Protein AF-X0XZ69-F1 (afdb_monomer_lite)

Sequence (68 aa):
SNQNCQLSLDDSGDFLLTYLDGDRHGIKKKLAKMFKQRKDLGLNRVSWWGNRGVQVEVKDQFDFESRA

Foldseek 3Di:
DDCQWDWDADPVRAIEIEGAQADPPCPQVVVQVVQVVCVVVLNAFDVVVVRHGYHYHYHHNPPPVVPD

Radius of gyration: 13.63 Å; chains: 1; bounding box: 34×22×36 Å

Secondary structure (DSSP, 8-state):
----EEEEE-TTS-EEEEE-B--TTSHHHHHHHHHHHHHHTTTT-BGGGTSB-EEEEE-BSS--TT--

pLDDT: mean 86.58, std 14.07, range [41.75, 96.44]

Organism: NCBI:txid412755

Structure (mmCIF, N/CA/C/O backbone):
data_AF-X0XZ69-F1
#
_entry.id   AF-X0XZ69-F1
#
loop_
_atom_site.group_PDB
_atom_site.id
_atom_site.type_symbol
_atom_site.label_atom_id
_atom_site.label_alt_id
_atom_site.label_comp_id
_atom_site.label_asym_id
_atom_site.label_entity_id
_atom_site.label_seq_id
_atom_site.pdbx_PDB_ins_code
_atom_site.Cartn_x
_atom_site.Cartn_y
_atom_site.Cartn_z
_atom_site.occupancy
_atom_site.B_iso_or_equiv
_atom_site.auth_seq_id
_atom_site.auth_comp_id
_atom_site.auth_asym_id
_atom_site.auth_atom_id
_atom_site.pdbx_PDB_model_num
ATOM 1 N N . SER A 1 1 ? -4.469 12.075 -21.706 1.00 42.88 1 SER A N 1
ATOM 2 C CA . SER A 1 1 ? -5.280 11.209 -20.829 1.00 42.88 1 SER A CA 1
ATOM 3 C C . SER A 1 1 ? -4.298 10.395 -20.006 1.00 42.88 1 SER A C 1
ATOM 5 O O . SER A 1 1 ? -3.631 9.538 -20.567 1.00 42.88 1 SER A O 1
ATOM 7 N N . ASN A 1 2 ? -4.079 10.786 -18.747 1.00 53.53 2 ASN A N 1
ATOM 8 C CA . ASN A 1 2 ? -2.9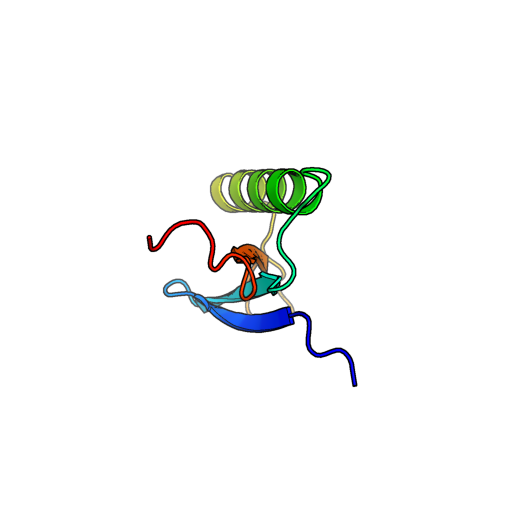30 10.381 -17.923 1.00 53.53 2 ASN A CA 1
ATOM 9 C C . ASN A 1 2 ? -3.330 9.256 -16.961 1.00 53.53 2 ASN A C 1
ATOM 11 O O . ASN A 1 2 ? -3.568 9.502 -15.780 1.00 53.53 2 ASN A O 1
ATOM 15 N N . GLN A 1 3 ? -3.447 8.029 -17.465 1.00 58.41 3 GLN A N 1
ATOM 16 C CA . GLN A 1 3 ? -3.679 6.855 -16.619 1.00 58.41 3 GLN A CA 1
ATOM 17 C C . GLN A 1 3 ? -2.342 6.308 -16.101 1.00 58.41 3 GLN A C 1
ATOM 19 O O . GLN A 1 3 ? -1.857 5.282 -16.559 1.00 58.41 3 GLN A O 1
ATOM 24 N N . ASN A 1 4 ? -1.728 7.024 -15.154 1.00 78.12 4 ASN A N 1
ATOM 25 C CA . ASN A 1 4 ? -0.453 6.621 -14.538 1.00 78.12 4 ASN A CA 1
ATOM 26 C C . ASN A 1 4 ? -0.646 5.809 -13.248 1.00 78.12 4 ASN A C 1
ATOM 28 O O . ASN A 1 4 ? 0.328 5.511 -12.555 1.00 78.12 4 ASN A O 1
ATOM 32 N N . CYS A 1 5 ? -1.888 5.475 -12.894 1.00 87.44 5 CYS A N 1
ATOM 33 C CA . CYS A 1 5 ? -2.179 4.637 -11.744 1.00 87.44 5 CYS A CA 1
ATOM 34 C C . CYS A 1 5 ? -3.396 3.733 -11.955 1.00 87.44 5 CYS A C 1
ATOM 36 O O . CYS A 1 5 ? -4.286 4.022 -12.757 1.00 87.44 5 CYS A O 1
ATOM 38 N N . GLN A 1 6 ? -3.417 2.640 -11.200 1.00 92.12 6 GLN A N 1
ATOM 39 C CA . GLN A 1 6 ? -4.521 1.695 -11.086 1.00 92.12 6 GLN A CA 1
ATOM 40 C C . GLN A 1 6 ? -4.974 1.616 -9.630 1.00 92.12 6 GLN A C 1
ATOM 42 O O . GLN A 1 6 ? -4.158 1.734 -8.716 1.00 92.12 6 GLN A O 1
ATOM 47 N N . LEU A 1 7 ? -6.274 1.404 -9.428 1.00 93.44 7 LEU A N 1
ATOM 48 C CA . LEU A 1 7 ? -6.864 1.140 -8.122 1.00 93.44 7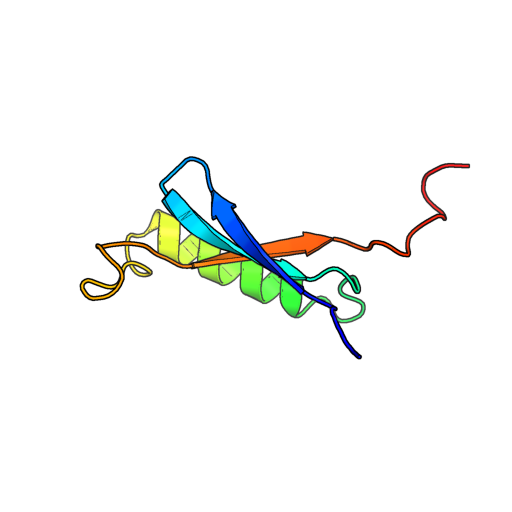 LEU A CA 1
ATOM 49 C C . LEU A 1 7 ? -7.537 -0.232 -8.155 1.00 93.44 7 LEU A C 1
ATOM 51 O O . LEU A 1 7 ? -8.398 -0.479 -8.998 1.00 93.44 7 LEU A O 1
ATOM 55 N N . SER A 1 8 ? -7.151 -1.106 -7.235 1.00 95.12 8 SER A N 1
ATOM 56 C CA . SER A 1 8 ? -7.712 -2.448 -7.079 1.00 95.12 8 SER A CA 1
ATOM 57 C C . SER A 1 8 ? -7.881 -2.799 -5.597 1.00 95.12 8 SER A C 1
ATOM 59 O O . SER A 1 8 ? -7.706 -1.950 -4.719 1.00 95.12 8 SER A O 1
ATOM 61 N N . LEU A 1 9 ? -8.272 -4.042 -5.320 1.00 95.56 9 LEU A N 1
ATOM 62 C CA . LEU A 1 9 ? -8.259 -4.619 -3.979 1.00 95.56 9 LEU A CA 1
ATOM 63 C C . LEU A 1 9 ? -7.126 -5.642 -3.892 1.00 95.56 9 LEU A C 1
ATOM 65 O O . LEU A 1 9 ? -6.897 -6.377 -4.853 1.00 95.56 9 LEU A O 1
ATOM 69 N N . ASP A 1 10 ? -6.430 -5.679 -2.759 1.00 92.69 10 ASP A N 1
ATOM 70 C CA . ASP A 1 10 ? -5.479 -6.748 -2.450 1.00 92.69 10 ASP A CA 1
ATOM 71 C C . ASP A 1 10 ? -6.181 -7.988 -1.862 1.00 92.69 10 ASP A C 1
ATOM 73 O O . ASP A 1 10 ? -7.385 -7.974 -1.591 1.00 92.69 10 ASP A O 1
ATOM 77 N N . ASP A 1 11 ? -5.420 -9.056 -1.614 1.00 90.94 11 ASP A N 1
ATOM 78 C CA . ASP A 1 11 ? -5.943 -10.319 -1.068 1.00 90.94 11 ASP A CA 1
ATOM 79 C C . ASP A 1 11 ? -6.551 -10.180 0.338 1.00 90.94 11 ASP A C 1
ATOM 81 O O . ASP A 1 11 ? -7.349 -11.013 0.767 1.00 90.94 11 ASP A O 1
ATOM 85 N N . SER A 1 12 ? -6.190 -9.126 1.074 1.00 90.06 12 SER A N 1
ATOM 86 C CA . SER A 1 12 ? -6.778 -8.816 2.380 1.00 90.06 12 SER A CA 1
ATOM 87 C C . SER A 1 12 ? -8.039 -7.9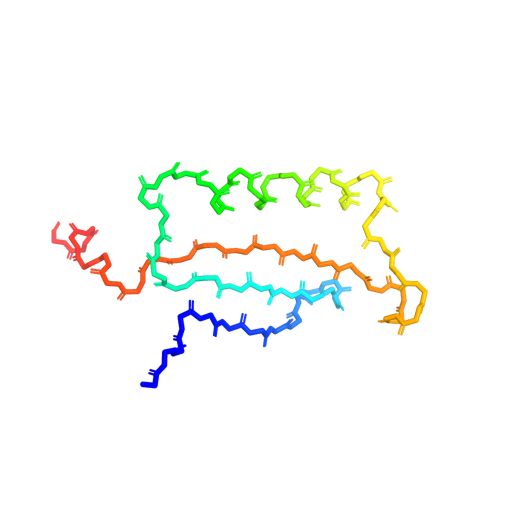53 2.287 1.00 90.06 12 SER A C 1
ATOM 89 O O . SER A 1 12 ? -8.678 -7.686 3.304 1.00 90.06 12 SER A O 1
ATOM 91 N N . GLY A 1 13 ? -8.411 -7.535 1.075 1.00 92.38 13 GLY A N 1
ATOM 92 C CA . GLY A 1 13 ? -9.540 -6.659 0.803 1.00 92.38 13 GLY A CA 1
ATOM 93 C C . GLY A 1 13 ? -9.250 -5.175 1.029 1.00 92.38 13 GLY A C 1
ATOM 94 O O . GLY A 1 13 ? -10.200 -4.392 1.013 1.00 92.38 13 GLY A O 1
ATOM 95 N N . ASP A 1 14 ? -7.988 -4.785 1.232 1.00 95.19 14 ASP A N 1
ATOM 96 C CA . ASP A 1 14 ? -7.560 -3.387 1.330 1.00 95.19 14 ASP A CA 1
ATOM 97 C C . ASP A 1 14 ? -7.426 -2.761 -0.064 1.00 95.19 14 ASP A C 1
ATOM 99 O O . ASP A 1 14 ? -7.197 -3.451 -1.057 1.00 95.19 14 ASP A O 1
ATOM 103 N N . PHE A 1 15 ? -7.532 -1.433 -0.149 1.00 96.12 15 PHE A N 1
ATOM 104 C CA . PHE A 1 15 ? -7.314 -0.719 -1.405 1.00 96.12 15 PHE A CA 1
ATOM 105 C C . PHE A 1 15 ? -5.839 -0.757 -1.800 1.00 96.12 15 PHE A C 1
ATOM 107 O O . PHE A 1 15 ? -4.973 -0.366 -1.017 1.00 96.12 15 PHE A O 1
ATOM 114 N N . LEU A 1 16 ? -5.559 -1.149 -3.039 1.00 96.31 16 LEU A N 1
ATOM 115 C CA . LEU A 1 16 ? -4.223 -1.159 -3.617 1.00 96.31 16 LEU A CA 1
ATOM 116 C C . LEU A 1 16 ? -4.123 -0.094 -4.710 1.00 96.31 16 LEU A C 1
ATOM 118 O O . LEU A 1 16 ? -4.768 -0.196 -5.752 1.00 96.31 16 LEU A O 1
ATOM 122 N N . LEU A 1 17 ? -3.311 0.933 -4.459 1.00 94.62 17 LEU A N 1
ATOM 123 C CA . LEU A 1 17 ? -2.983 1.970 -5.432 1.00 94.62 17 LEU A CA 1
ATOM 124 C C . LEU A 1 17 ? -1.643 1.645 -6.095 1.00 94.62 17 LEU A C 1
ATOM 126 O O . LEU A 1 17 ? -0.594 1.758 -5.461 1.00 94.62 17 LEU A O 1
ATOM 130 N N . THR A 1 18 ? -1.668 1.292 -7.374 1.00 94.38 18 THR A N 1
ATOM 131 C CA . THR A 1 18 ? -0.462 0.977 -8.146 1.00 94.38 18 THR A CA 1
ATOM 132 C C . THR A 1 18 ? -0.100 2.147 -9.050 1.00 94.38 18 THR A C 1
ATOM 134 O O . THR A 1 18 ? -0.857 2.479 -9.958 1.00 94.38 18 THR A O 1
ATOM 137 N N . TYR A 1 19 ? 1.061 2.763 -8.837 1.00 91.69 19 TYR A N 1
ATOM 138 C CA . TYR A 1 19 ? 1.658 3.715 -9.782 1.00 91.69 19 TYR A CA 1
ATOM 139 C C . TYR A 1 19 ? 2.378 2.955 -10.902 1.00 91.69 19 TYR A C 1
ATOM 141 O O . TYR A 1 19 ? 3.052 1.972 -10.609 1.00 91.69 19 TYR A O 1
ATOM 149 N N . LEU A 1 20 ? 2.244 3.394 -12.156 1.00 89.94 20 LEU A N 1
ATOM 150 C CA . LEU A 1 20 ? 2.760 2.689 -13.345 1.00 89.94 20 LEU A CA 1
ATOM 151 C C . LEU A 1 20 ? 3.941 3.392 -14.035 1.00 89.94 20 LEU A C 1
ATOM 153 O O . LEU A 1 20 ? 4.543 2.851 -14.954 1.00 89.94 20 LEU A O 1
ATOM 157 N N . ASP A 1 21 ? 4.267 4.604 -13.609 1.00 87.56 21 ASP A N 1
ATOM 158 C CA . ASP A 1 21 ? 5.274 5.499 -14.186 1.00 87.56 21 ASP A CA 1
ATOM 159 C C . ASP A 1 21 ? 6.631 5.425 -13.458 1.00 87.56 21 ASP A C 1
ATOM 161 O O . ASP A 1 21 ? 7.417 6.375 -13.490 1.00 87.56 21 ASP A O 1
ATOM 165 N N . GLY A 1 22 ? 6.884 4.330 -12.736 1.00 85.00 22 GLY A N 1
ATOM 166 C CA . GLY A 1 22 ? 8.109 4.148 -11.967 1.00 85.00 22 GLY A CA 1
ATOM 167 C C . GLY A 1 22 ? 8.259 5.160 -10.824 1.00 85.00 22 GLY A C 1
ATOM 168 O O . GLY A 1 22 ? 7.314 5.830 -10.396 1.00 85.00 22 GLY A O 1
ATOM 169 N N . ASP A 1 23 ? 9.467 5.268 -10.270 1.00 88.44 23 ASP A N 1
ATOM 170 C CA . ASP A 1 23 ? 9.749 6.144 -9.123 1.00 88.44 23 ASP A CA 1
ATOM 171 C C . ASP A 1 23 ? 11.181 6.679 -9.140 1.00 88.44 23 ASP A C 1
ATOM 173 O O . ASP A 1 23 ? 12.017 6.328 -8.305 1.00 88.44 23 ASP A O 1
ATOM 177 N N . ARG A 1 24 ? 11.453 7.562 -10.106 1.00 83.75 24 ARG A N 1
ATOM 178 C CA . ARG A 1 24 ? 12.776 8.165 -10.334 1.00 83.75 24 ARG A CA 1
ATOM 179 C C . ARG A 1 24 ? 13.397 8.797 -9.082 1.00 83.75 24 ARG A C 1
ATOM 181 O O . ARG A 1 24 ? 14.610 8.758 -8.914 1.00 83.75 24 ARG A O 1
ATOM 188 N N . HIS A 1 25 ? 12.578 9.384 -8.208 1.00 86.75 25 HIS A N 1
ATOM 189 C CA . HIS A 1 25 ? 13.038 10.088 -7.004 1.00 86.75 25 HIS A CA 1
ATOM 190 C C . HIS A 1 25 ? 12.885 9.270 -5.710 1.00 86.75 25 HIS A C 1
ATOM 192 O O . HIS A 1 25 ? 13.203 9.763 -4.626 1.00 86.75 25 HIS A O 1
ATOM 198 N N . GLY A 1 26 ? 12.397 8.028 -5.790 1.00 89.31 26 GLY A N 1
ATOM 199 C CA . GLY A 1 26 ? 12.223 7.157 -4.625 1.00 89.31 26 GLY A CA 1
ATOM 200 C C . GLY A 1 26 ? 11.090 7.572 -3.672 1.00 89.31 26 GLY A C 1
ATOM 201 O O . GLY A 1 26 ? 10.994 7.036 -2.565 1.00 89.31 26 GLY A O 1
ATOM 202 N N . ILE A 1 27 ? 10.264 8.557 -4.036 1.00 91.25 27 ILE A N 1
ATOM 203 C CA . ILE A 1 27 ? 9.216 9.103 -3.163 1.00 91.25 27 ILE A CA 1
ATOM 204 C C . ILE A 1 27 ? 8.071 8.098 -3.038 1.00 91.25 27 ILE A C 1
ATOM 206 O O . ILE A 1 27 ? 7.596 7.850 -1.929 1.00 91.25 27 ILE A O 1
ATOM 210 N N . LYS A 1 28 ? 7.656 7.477 -4.145 1.00 91.44 28 LYS A N 1
ATOM 211 C CA . LYS A 1 28 ? 6.528 6.535 -4.151 1.00 91.44 28 LYS A CA 1
ATOM 212 C C . LYS A 1 28 ? 6.878 5.247 -3.400 1.00 91.44 28 LYS A C 1
ATOM 214 O O . LYS A 1 28 ? 6.054 4.728 -2.654 1.00 91.44 28 LYS A O 1
ATOM 219 N N . LYS A 1 29 ? 8.127 4.781 -3.487 1.00 92.62 29 LYS A N 1
ATOM 220 C CA . LYS A 1 29 ? 8.657 3.651 -2.706 1.00 92.62 29 LYS A CA 1
ATOM 221 C C . LYS A 1 29 ? 8.733 3.975 -1.213 1.00 92.62 29 LYS A C 1
ATOM 223 O O . LYS A 1 29 ? 8.370 3.137 -0.388 1.00 92.62 29 LYS A O 1
ATOM 228 N N . LYS A 1 30 ? 9.154 5.192 -0.840 1.00 95.31 30 LYS A N 1
ATOM 229 C CA . LYS A 1 30 ? 9.106 5.651 0.564 1.00 95.31 30 LYS A CA 1
ATOM 230 C C . LYS A 1 30 ? 7.669 5.692 1.085 1.00 95.31 30 LYS A C 1
ATOM 232 O O . LYS A 1 30 ? 7.419 5.239 2.200 1.00 95.31 30 LYS A O 1
ATOM 237 N N . LEU A 1 31 ? 6.733 6.170 0.265 1.00 93.88 31 LEU A N 1
ATOM 238 C CA . LEU A 1 31 ? 5.308 6.191 0.583 1.00 93.88 31 LEU A CA 1
ATOM 239 C C . LEU A 1 31 ? 4.768 4.771 0.803 1.00 93.88 31 LEU A C 1
ATOM 241 O O . LEU A 1 31 ? 4.198 4.497 1.855 1.00 93.88 31 LEU A O 1
ATOM 245 N N . ALA A 1 32 ? 5.028 3.850 -0.128 1.00 94.56 32 ALA A N 1
ATOM 246 C CA . ALA A 1 32 ? 4.650 2.442 -0.009 1.00 94.56 32 ALA A CA 1
ATOM 247 C C . ALA A 1 32 ? 5.167 1.804 1.285 1.00 94.56 32 ALA A C 1
ATOM 249 O O . ALA A 1 32 ? 4.406 1.165 2.014 1.00 94.56 32 ALA A O 1
ATOM 250 N N . LYS A 1 33 ? 6.436 2.052 1.635 1.00 96.31 33 LYS A N 1
ATOM 251 C CA . LYS A 1 33 ? 7.019 1.579 2.896 1.00 96.31 33 LYS A CA 1
ATOM 252 C C . LYS A 1 33 ? 6.286 2.141 4.117 1.00 96.31 33 LYS A C 1
ATOM 254 O O . LYS A 1 33 ? 5.986 1.386 5.037 1.00 96.31 33 LYS A O 1
ATOM 259 N N . MET A 1 34 ? 5.983 3.439 4.125 1.00 96.00 34 MET A N 1
ATOM 260 C CA . MET A 1 34 ? 5.261 4.080 5.228 1.00 96.00 34 MET A CA 1
ATOM 261 C C . MET A 1 34 ? 3.850 3.497 5.399 1.00 96.00 34 MET A C 1
ATOM 263 O O . MET A 1 34 ? 3.434 3.213 6.522 1.00 96.00 34 MET A O 1
ATOM 267 N N . PHE A 1 35 ? 3.115 3.292 4.302 1.00 94.62 35 PHE A N 1
ATOM 268 C CA . PHE A 1 35 ? 1.777 2.696 4.355 1.00 94.62 35 PHE A CA 1
ATOM 269 C C . PHE A 1 35 ? 1.813 1.250 4.845 1.00 94.62 35 PHE A C 1
ATOM 271 O O . PHE A 1 35 ? 1.004 0.890 5.698 1.00 94.62 35 PHE A O 1
ATOM 278 N N . LYS A 1 36 ? 2.792 0.457 4.394 1.00 94.69 36 LYS A N 1
ATOM 279 C CA . LYS A 1 36 ? 2.997 -0.908 4.889 1.00 94.69 36 LYS A CA 1
ATOM 280 C C . LYS A 1 36 ? 3.269 -0.931 6.395 1.00 94.69 36 LYS A C 1
ATOM 282 O O . LYS A 1 36 ? 2.585 -1.637 7.120 1.00 94.69 36 LYS A O 1
ATOM 287 N N . GLN A 1 37 ? 4.170 -0.078 6.884 1.00 96.44 37 GLN A N 1
ATOM 288 C CA . GLN A 1 37 ? 4.439 0.034 8.324 1.00 96.44 37 GLN A CA 1
ATOM 289 C C . GLN A 1 37 ? 3.183 0.398 9.125 1.00 96.44 37 GLN A C 1
ATOM 291 O O . GLN A 1 37 ? 2.939 -0.165 10.187 1.00 96.44 37 GLN A O 1
ATOM 296 N N . ARG A 1 38 ? 2.355 1.320 8.620 1.00 94.69 38 ARG A N 1
ATOM 297 C CA . ARG A 1 38 ? 1.086 1.662 9.278 1.00 94.69 38 ARG A CA 1
ATOM 298 C C . ARG A 1 38 ? 0.081 0.513 9.244 1.00 94.69 38 ARG A C 1
ATOM 300 O O . ARG A 1 38 ? -0.643 0.356 10.221 1.00 94.69 38 ARG A O 1
ATOM 307 N N . LYS A 1 39 ? 0.038 -0.273 8.164 1.00 93.25 39 LYS A N 1
ATOM 308 C CA . LYS A 1 39 ? -0.789 -1.484 8.070 1.00 93.25 39 LYS A CA 1
ATOM 309 C C . LYS A 1 39 ? -0.385 -2.517 9.111 1.00 93.25 39 LYS A C 1
ATOM 311 O O . LYS A 1 39 ? -1.247 -2.997 9.840 1.00 93.25 39 LYS A O 1
ATOM 316 N N . ASP A 1 40 ? 0.911 -2.789 9.222 1.00 93.88 40 ASP A N 1
ATOM 317 C CA . ASP A 1 40 ? 1.454 -3.764 10.171 1.00 93.88 40 ASP A CA 1
ATOM 318 C C . ASP A 1 40 ? 1.159 -3.360 11.630 1.00 93.88 40 ASP A C 1
ATOM 320 O O . ASP A 1 40 ? 0.942 -4.213 12.485 1.00 93.88 40 ASP A O 1
ATOM 324 N N . LEU A 1 41 ? 1.074 -2.052 11.905 1.00 95.00 41 LEU A N 1
ATOM 325 C CA . LEU A 1 41 ? 0.670 -1.496 13.203 1.00 95.00 41 LEU A CA 1
ATOM 326 C C . LEU A 1 41 ? -0.856 -1.373 13.390 1.00 95.00 41 LEU A C 1
ATOM 328 O O . LEU A 1 41 ? -1.305 -0.930 14.445 1.00 95.00 41 LEU A O 1
ATOM 332 N N . GLY A 1 42 ? -1.666 -1.696 12.377 1.00 92.06 42 GLY A N 1
ATOM 333 C CA . GLY A 1 42 ? -3.125 -1.530 12.407 1.00 92.06 42 GLY A CA 1
ATOM 334 C C . GLY A 1 42 ? -3.613 -0.073 12.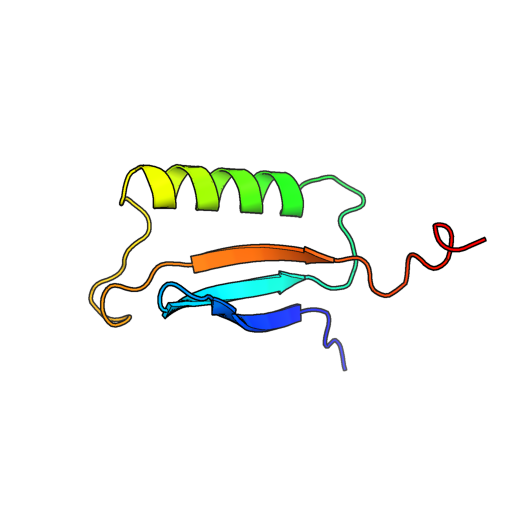371 1.00 92.06 42 GLY A C 1
ATOM 335 O O . GLY A 1 42 ? -4.780 0.195 12.642 1.00 92.06 42 GLY A O 1
ATOM 336 N N . LEU A 1 43 ? -2.742 0.879 12.022 1.00 92.25 43 LEU A N 1
ATOM 337 C CA . LEU A 1 43 ? -2.987 2.328 12.074 1.00 92.25 43 LEU A CA 1
ATOM 338 C C . LEU A 1 43 ? -3.480 2.931 10.750 1.00 92.25 43 LEU A C 1
ATOM 340 O O . LEU A 1 43 ? -3.574 4.153 10.626 1.00 92.25 43 LEU A O 1
ATOM 344 N N . ASN A 1 44 ? -3.738 2.113 9.728 1.00 91.19 44 ASN A N 1
ATOM 345 C CA . ASN A 1 44 ? -4.166 2.584 8.407 1.00 91.19 44 ASN A CA 1
ATOM 346 C C . ASN A 1 44 ? -5.608 2.201 8.044 1.00 91.19 44 ASN A C 1
ATOM 348 O O . ASN A 1 44 ? -5.986 2.390 6.891 1.00 91.19 44 ASN A O 1
ATOM 352 N N . ARG A 1 45 ? -6.396 1.665 8.982 1.00 92.69 45 ARG A N 1
ATOM 353 C CA . ARG A 1 45 ? -7.782 1.251 8.731 1.00 92.69 45 ARG A CA 1
ATOM 354 C C . ARG A 1 45 ? -8.757 2.389 8.971 1.00 92.69 45 ARG A C 1
ATOM 356 O O . ARG A 1 45 ? -8.642 3.124 9.948 1.00 92.69 45 ARG A O 1
ATOM 363 N N . VAL A 1 46 ? -9.750 2.491 8.095 1.00 93.88 46 VAL A N 1
ATOM 364 C CA . VAL A 1 46 ? -10.769 3.537 8.152 1.00 93.88 46 VAL A CA 1
ATOM 365 C C . VAL A 1 46 ? -12.154 2.897 8.207 1.00 93.88 46 VAL A C 1
ATOM 367 O O . VAL A 1 46 ? -12.521 2.097 7.347 1.00 93.88 46 VAL A O 1
ATOM 370 N N . SER A 1 47 ? -12.944 3.253 9.223 1.00 93.06 47 SER A N 1
ATOM 371 C CA . SER A 1 47 ? -14.248 2.627 9.488 1.00 93.06 47 SER A CA 1
ATOM 372 C C . SER A 1 47 ? -15.233 2.805 8.333 1.00 93.06 47 SER A C 1
ATOM 374 O O . SER A 1 47 ? -15.826 1.833 7.867 1.00 93.06 47 SER A O 1
ATOM 376 N N . TRP A 1 48 ? -15.335 4.018 7.789 1.00 94.25 48 TRP A N 1
ATOM 377 C CA . TRP A 1 48 ? -16.223 4.328 6.664 1.00 94.25 48 TRP A CA 1
ATOM 378 C C . TRP A 1 48 ? -15.735 3.783 5.309 1.00 94.25 48 TRP A C 1
ATOM 380 O O . TRP A 1 48 ? -16.433 3.918 4.309 1.00 94.25 48 TRP A O 1
ATOM 390 N N . TRP A 1 49 ? -14.580 3.107 5.271 1.00 93.56 49 TRP A N 1
ATOM 391 C CA . TRP A 1 49 ? -14.108 2.320 4.121 1.00 93.56 49 TRP A CA 1
ATOM 392 C C . TRP A 1 49 ? -14.426 0.822 4.250 1.00 93.56 49 TRP 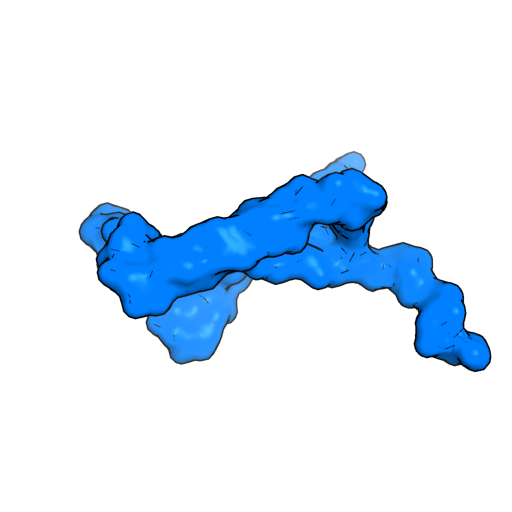A C 1
ATOM 394 O O . TRP A 1 49 ? -13.954 0.010 3.453 1.00 93.56 49 TRP A O 1
ATOM 404 N N . GLY A 1 50 ? -15.225 0.437 5.251 1.00 93.25 50 GLY A N 1
ATOM 405 C CA . GLY A 1 50 ? -15.474 -0.964 5.589 1.00 93.25 50 GLY A CA 1
ATOM 406 C C . GLY A 1 50 ? -14.297 -1.587 6.338 1.00 93.25 50 GLY A C 1
ATOM 407 O O . GLY A 1 50 ? -13.967 -2.742 6.099 1.00 93.25 50 GLY A O 1
ATOM 408 N N . ASN A 1 51 ? -13.641 -0.806 7.206 1.00 93.69 51 ASN A N 1
ATOM 409 C CA . ASN A 1 51 ? -12.418 -1.176 7.934 1.00 93.69 51 ASN A CA 1
ATOM 410 C C . ASN A 1 51 ? -11.215 -1.518 7.041 1.00 93.69 51 ASN A C 1
ATOM 412 O O . ASN A 1 51 ? -10.288 -2.197 7.485 1.00 93.69 51 ASN A O 1
ATOM 416 N N . ARG A 1 52 ? -11.213 -1.015 5.805 1.00 94.50 52 ARG A N 1
ATOM 417 C CA . ARG A 1 52 ? -10.113 -1.172 4.852 1.00 94.50 52 ARG A CA 1
ATOM 418 C C . ARG A 1 52 ? -9.040 -0.118 5.067 1.00 94.50 52 ARG A C 1
ATOM 420 O O . ARG A 1 52 ? -9.329 1.005 5.490 1.00 94.50 52 ARG A O 1
ATOM 427 N N . GLY A 1 53 ? -7.810 -0.487 4.747 1.00 94.81 53 GLY A N 1
ATOM 428 C CA . GLY A 1 53 ? -6.692 0.428 4.593 1.00 94.81 53 GLY A CA 1
ATOM 429 C C . GLY A 1 53 ? -6.325 0.680 3.137 1.00 94.81 53 GLY A C 1
ATOM 430 O O . GLY A 1 53 ? -6.959 0.178 2.209 1.00 94.81 53 GLY A O 1
ATOM 431 N N . VAL A 1 54 ? -5.281 1.485 2.956 1.00 95.31 54 VAL A N 1
ATOM 432 C CA . VAL A 1 54 ? -4.650 1.732 1.656 1.00 95.31 54 VAL A CA 1
ATOM 433 C C . VAL A 1 54 ? -3.239 1.165 1.679 1.00 95.31 54 VAL A C 1
ATOM 435 O O . VAL A 1 54 ? -2.492 1.350 2.645 1.00 95.31 54 VAL A O 1
ATOM 438 N N . GLN A 1 55 ? -2.882 0.505 0.590 1.00 95.06 55 GLN A N 1
ATOM 439 C CA . GLN A 1 55 ? -1.538 0.091 0.241 1.00 95.06 55 GLN A CA 1
ATOM 440 C C . GLN A 1 55 ? -1.119 0.759 -1.064 1.00 95.06 55 GLN A C 1
ATOM 442 O O . GLN A 1 55 ? -1.952 1.113 -1.899 1.00 95.06 55 GLN A O 1
ATOM 447 N N . VAL A 1 56 ? 0.188 0.934 -1.229 1.00 94.81 56 VAL A N 1
ATOM 448 C CA . VAL A 1 56 ? 0.764 1.524 -2.436 1.00 94.81 56 VAL A CA 1
ATOM 449 C C . VAL A 1 56 ? 1.748 0.543 -3.045 1.00 94.81 56 VAL A C 1
ATOM 451 O O . VAL A 1 56 ? 2.619 0.015 -2.355 1.00 94.81 56 VAL A O 1
ATOM 454 N N . GLU A 1 57 ? 1.634 0.355 -4.351 1.00 93.81 57 GLU A N 1
ATOM 455 C CA . GLU A 1 57 ? 2.580 -0.376 -5.177 1.00 93.81 57 GLU A CA 1
ATOM 456 C C . GLU A 1 57 ? 3.145 0.561 -6.249 1.00 93.81 57 GLU A C 1
ATOM 458 O O . GLU A 1 57 ? 2.502 1.518 -6.683 1.00 93.81 57 GLU A O 1
ATOM 463 N N . VAL A 1 58 ? 4.378 0.302 -6.668 1.00 91.56 58 VAL A N 1
ATOM 464 C CA . VAL A 1 58 ? 5.028 1.042 -7.746 1.00 91.56 58 VAL A CA 1
ATOM 465 C C . VAL A 1 58 ? 5.544 0.038 -8.759 1.00 91.56 58 VAL A C 1
ATOM 467 O O . VAL A 1 58 ? 6.370 -0.811 -8.425 1.00 91.56 58 VAL A O 1
ATOM 470 N N . LYS A 1 59 ? 5.075 0.171 -9.992 1.00 89.19 59 LYS A N 1
ATOM 471 C CA . LYS A 1 59 ? 5.546 -0.540 -11.173 1.00 89.19 59 LYS A CA 1
ATOM 472 C C . LYS A 1 59 ? 6.061 0.483 -12.175 1.00 89.19 59 LYS A C 1
ATOM 474 O O . LYS A 1 59 ? 5.623 1.633 -12.187 1.00 89.19 59 LYS A O 1
ATOM 479 N N . ASP A 1 60 ? 7.009 0.062 -12.992 1.00 82.88 60 ASP A N 1
ATOM 480 C CA . ASP A 1 6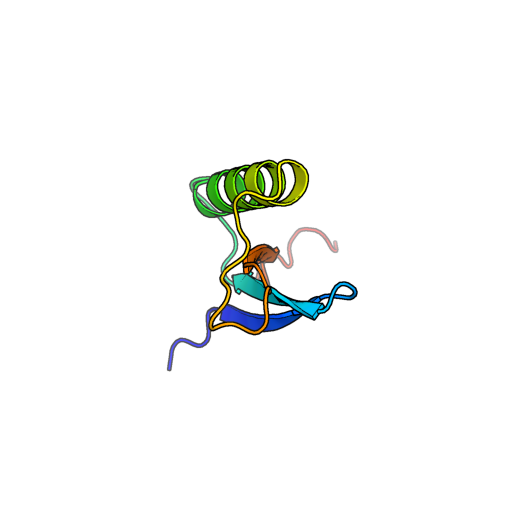0 ? 7.427 0.824 -14.158 1.00 82.88 60 ASP A CA 1
ATOM 481 C C . ASP A 1 60 ? 6.994 0.045 -15.396 1.00 82.88 60 ASP A C 1
ATOM 483 O O . ASP A 1 60 ? 7.529 -1.021 -15.691 1.00 82.88 60 ASP A O 1
ATOM 487 N N . GLN A 1 61 ? 5.948 0.528 -16.066 1.00 73.62 61 GLN A N 1
ATOM 488 C CA . GLN A 1 61 ? 5.422 -0.114 -17.272 1.00 73.62 61 GLN A CA 1
ATOM 489 C C . GLN A 1 61 ? 6.269 0.184 -18.519 1.00 73.62 61 GLN A C 1
ATOM 491 O O . GLN A 1 61 ? 6.018 -0.403 -19.570 1.00 73.62 61 GLN A O 1
ATOM 496 N N . PHE A 1 62 ? 7.231 1.108 -18.411 1.00 70.00 62 PHE A N 1
ATOM 497 C CA . PHE A 1 62 ? 8.121 1.523 -19.494 1.00 70.00 62 PHE A CA 1
ATOM 498 C C . PHE A 1 62 ? 9.574 1.083 -19.276 1.00 70.00 62 PHE A C 1
ATOM 500 O O . PHE A 1 62 ? 10.410 1.313 -20.150 1.00 70.00 62 PHE A O 1
ATOM 507 N N . ASP A 1 63 ? 9.878 0.423 -18.158 1.00 66.81 63 ASP A N 1
ATOM 508 C CA . ASP A 1 63 ? 11.178 -0.198 -17.902 1.00 66.81 63 ASP A CA 1
ATOM 509 C C . ASP A 1 63 ? 11.316 -1.501 -18.711 1.00 66.81 63 ASP A C 1
ATOM 511 O O . ASP A 1 63 ? 11.179 -2.621 -18.214 1.00 66.81 63 ASP A O 1
ATOM 515 N N . PHE A 1 64 ? 11.528 -1.336 -20.019 1.00 60.06 64 PHE A N 1
ATOM 516 C CA . PHE A 1 64 ? 11.804 -2.421 -20.962 1.00 60.06 64 PHE A CA 1
ATOM 517 C C . PHE A 1 64 ? 13.271 -2.893 -20.909 1.00 60.06 64 PHE A C 1
ATOM 519 O O . PHE A 1 64 ? 13.599 -3.908 -21.522 1.00 60.06 64 PHE A O 1
ATOM 526 N N . GLU A 1 65 ? 14.153 -2.201 -20.176 1.00 54.44 65 GLU A N 1
ATOM 527 C CA . GLU A 1 65 ? 15.608 -2.436 -20.181 1.00 54.44 65 GLU A CA 1
ATOM 528 C C . GLU A 1 65 ? 16.061 -3.610 -19.293 1.00 54.44 65 GLU A C 1
ATOM 530 O O . GLU A 1 65 ? 17.215 -4.021 -19.358 1.00 54.44 65 GLU A O 1
ATOM 535 N N . SER A 1 66 ? 15.163 -4.224 -18.514 1.00 55.22 66 SER A N 1
ATOM 536 C CA . SER A 1 66 ? 15.474 -5.398 -17.675 1.00 55.22 66 SER A CA 1
ATOM 537 C C . SER A 1 66 ? 15.168 -6.760 -18.325 1.00 55.22 66 SER A C 1
ATOM 539 O O . SER A 1 66 ? 15.257 -7.795 -17.662 1.00 55.22 66 SER A O 1
ATOM 541 N N . ARG A 1 67 ? 14.787 -6.786 -19.612 1.00 48.28 67 ARG A N 1
ATOM 542 C CA . ARG A 1 67 ? 14.419 -8.009 -20.360 1.00 48.28 67 ARG A CA 1
ATOM 543 C C . ARG A 1 67 ? 15.280 -8.289 -21.605 1.00 48.28 67 ARG A C 1
ATOM 545 O O . ARG A 1 67 ? 14.821 -9.013 -22.489 1.00 48.28 67 ARG A O 1
ATOM 552 N N . ALA A 1 68 ? 16.495 -7.745 -21.670 1.00 41.75 68 ALA A N 1
ATOM 553 C CA . ALA A 1 68 ? 17.506 -8.097 -22.672 1.00 41.75 68 ALA A CA 1
ATOM 554 C C . ALA A 1 68 ? 18.648 -8.903 -22.040 1.00 41.75 68 ALA A C 1
ATOM 556 O O . ALA A 1 68 ? 19.053 -8.548 -20.910 1.00 41.75 68 ALA A O 1
#